Protein AF-A0AAW0LW78-F1 (afdb_monomer_lite)

Structure (mmCIF, N/CA/C/O backbone):
data_AF-A0AAW0LW78-F1
#
_entry.id   AF-A0AAW0LW78-F1
#
loop_
_atom_site.group_PDB
_atom_site.id
_atom_site.type_symbol
_atom_site.label_atom_id
_atom_site.label_alt_id
_atom_site.label_comp_id
_atom_site.label_asym_id
_atom_site.label_entity_id
_atom_site.label_seq_id
_atom_site.pdbx_PDB_ins_code
_atom_site.Cartn_x
_atom_site.Cartn_y
_atom_site.Cartn_z
_atom_site.occupancy
_atom_site.B_iso_or_equiv
_atom_site.auth_seq_id
_atom_site.auth_comp_id
_atom_site.auth_asym_id
_atom_site.auth_atom_id
_atom_site.pdbx_PDB_model_num
ATOM 1 N N . MET A 1 1 ? 43.508 46.576 6.651 1.00 41.12 1 MET A N 1
ATOM 2 C CA . MET A 1 1 ? 43.799 45.395 7.486 1.00 41.12 1 MET A CA 1
ATOM 3 C C . MET A 1 1 ? 43.518 44.187 6.614 1.00 41.12 1 MET A C 1
ATOM 5 O O . MET A 1 1 ? 42.360 43.852 6.419 1.00 41.12 1 MET A O 1
ATOM 9 N N . HIS A 1 2 ? 44.550 43.670 5.952 1.00 36.53 2 HIS A N 1
ATOM 10 C CA . HIS A 1 2 ? 44.458 42.513 5.065 1.00 36.53 2 HIS A CA 1
ATOM 11 C C . HIS A 1 2 ? 45.055 41.357 5.864 1.00 36.53 2 HIS A C 1
ATOM 13 O O . HIS A 1 2 ? 46.231 41.416 6.214 1.00 36.53 2 HIS A O 1
ATOM 19 N N . VAL A 1 3 ? 44.215 40.415 6.284 1.00 39.16 3 VAL A N 1
ATOM 20 C CA . VAL A 1 3 ? 44.645 39.214 7.002 1.00 39.16 3 VAL A CA 1
ATOM 21 C C . VAL A 1 3 ? 44.710 38.083 5.988 1.00 39.16 3 VAL A C 1
ATOM 23 O O . VAL A 1 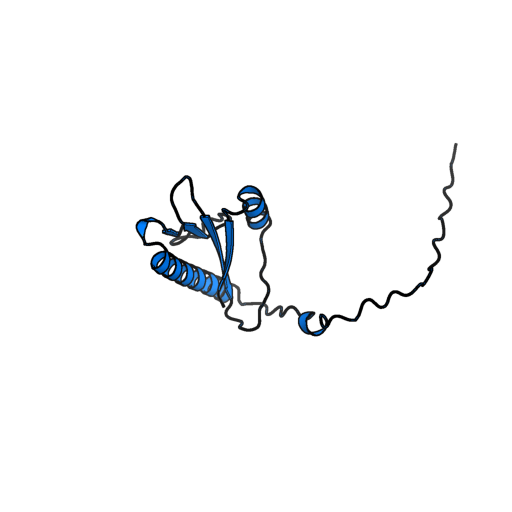3 ? 43.704 37.691 5.402 1.00 39.16 3 VAL A O 1
ATOM 26 N N . GLU A 1 4 ? 45.935 37.660 5.720 1.00 36.50 4 GLU A N 1
ATOM 27 C CA . GLU A 1 4 ? 46.295 36.505 4.912 1.00 36.50 4 GLU A CA 1
ATOM 28 C C . GLU A 1 4 ? 46.113 35.256 5.785 1.00 36.50 4 GLU A C 1
ATOM 30 O O . GLU A 1 4 ? 46.571 35.226 6.928 1.00 36.50 4 GLU A O 1
ATOM 35 N N . PHE A 1 5 ? 45.366 34.270 5.290 1.00 38.25 5 PHE A N 1
ATOM 36 C CA . PHE A 1 5 ? 45.164 32.993 5.970 1.00 38.25 5 PHE A CA 1
ATOM 37 C C . PHE A 1 5 ? 46.012 31.936 5.260 1.00 38.25 5 PHE A C 1
ATOM 39 O O . PHE A 1 5 ? 45.717 31.582 4.119 1.00 38.25 5 PHE A O 1
ATOM 46 N N . ASP A 1 6 ? 47.052 31.452 5.940 1.00 43.69 6 ASP A N 1
ATOM 47 C CA . ASP A 1 6 ? 47.841 30.291 5.517 1.00 43.69 6 ASP A CA 1
ATOM 48 C C . ASP A 1 6 ? 47.016 28.992 5.637 1.00 43.69 6 ASP A C 1
ATOM 50 O O . ASP A 1 6 ? 46.278 28.820 6.617 1.00 43.69 6 ASP A O 1
ATOM 54 N N . PRO A 1 7 ? 47.134 28.047 4.685 1.00 50.41 7 PRO A N 1
ATOM 55 C CA . PRO A 1 7 ? 46.499 26.740 4.787 1.00 50.41 7 PRO A CA 1
ATOM 56 C C . PRO A 1 7 ? 47.295 25.818 5.722 1.00 50.41 7 PRO A C 1
ATOM 58 O O . PRO A 1 7 ? 48.489 25.592 5.540 1.00 50.41 7 PRO A O 1
ATOM 61 N N . VAL A 1 8 ? 46.607 25.266 6.722 1.00 40.88 8 VAL A N 1
AT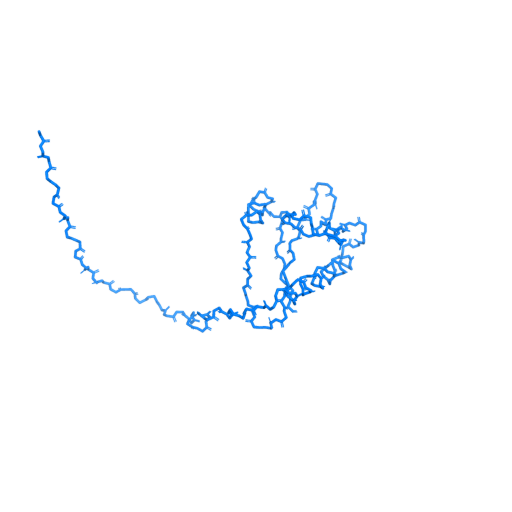OM 62 C CA . VAL A 1 8 ? 47.165 24.284 7.658 1.00 40.88 8 VAL A CA 1
ATOM 63 C C . VAL A 1 8 ? 47.197 22.917 6.975 1.00 40.88 8 VAL A C 1
ATOM 65 O O . VAL A 1 8 ? 46.150 22.361 6.642 1.00 40.88 8 VAL A O 1
ATOM 68 N N . ASP A 1 9 ? 48.404 22.409 6.756 1.00 41.59 9 ASP A N 1
ATOM 69 C CA . ASP A 1 9 ? 48.688 21.063 6.262 1.00 41.59 9 ASP A CA 1
ATOM 70 C C . ASP A 1 9 ? 48.319 20.043 7.354 1.00 41.59 9 ASP A C 1
ATOM 72 O O . ASP A 1 9 ? 48.832 20.112 8.475 1.00 41.59 9 ASP A O 1
ATOM 76 N N . LEU A 1 10 ? 47.380 19.137 7.070 1.00 40.34 10 LEU A N 1
ATOM 77 C CA . LEU A 1 10 ? 47.031 18.037 7.973 1.00 40.34 10 LEU A CA 1
ATOM 78 C C . LEU A 1 10 ? 47.511 16.731 7.357 1.00 40.34 10 LEU A C 1
ATOM 80 O O . LEU A 1 10 ? 46.787 16.039 6.638 1.00 40.34 10 LEU A O 1
ATOM 84 N N . ASP A 1 11 ? 48.768 16.449 7.682 1.00 34.09 11 ASP A N 1
ATOM 85 C CA . ASP A 1 11 ? 49.483 15.216 7.413 1.00 34.09 11 ASP A CA 1
ATOM 86 C C . ASP A 1 11 ? 48.717 13.976 7.895 1.00 34.09 11 ASP A C 1
ATOM 88 O O . ASP A 1 11 ? 48.178 13.896 9.004 1.00 34.09 11 ASP A O 1
ATOM 92 N N . LEU A 1 12 ? 48.738 12.978 7.018 1.00 46.31 12 LEU A N 1
ATOM 93 C CA . LEU A 1 12 ? 48.265 11.617 7.210 1.00 46.31 12 LEU A CA 1
ATOM 94 C C . LEU A 1 12 ? 49.035 10.933 8.347 1.00 46.31 12 LEU A C 1
ATOM 96 O O . LEU A 1 12 ? 50.193 10.554 8.177 1.00 46.31 12 LEU A O 1
ATOM 100 N N . VAL A 1 13 ? 48.365 10.665 9.468 1.00 35.38 13 VAL A N 1
ATOM 101 C CA . VAL A 1 13 ? 48.841 9.677 10.444 1.00 35.38 13 VAL A CA 1
ATOM 102 C C . VAL A 1 13 ? 48.021 8.404 10.286 1.00 35.38 13 VAL A C 1
ATOM 104 O O . VAL A 1 13 ? 46.867 8.302 10.694 1.00 35.38 13 VAL A O 1
ATOM 107 N N . SER A 1 14 ? 48.663 7.441 9.631 1.00 50.31 14 SER A N 1
ATOM 108 C CA . SER A 1 14 ? 48.315 6.028 9.627 1.00 50.31 14 SER A CA 1
ATOM 109 C C . SER A 1 14 ? 48.521 5.464 11.028 1.00 50.31 14 SER A C 1
ATOM 111 O O . SER A 1 14 ? 49.663 5.363 11.467 1.00 50.31 14 SER A O 1
ATOM 113 N N . ASP A 1 15 ? 47.453 5.019 11.684 1.00 36.41 15 ASP A N 1
ATOM 114 C CA . ASP A 1 15 ? 47.579 3.977 12.699 1.00 36.41 15 ASP A CA 1
ATOM 115 C C . ASP A 1 15 ? 46.407 3.000 12.592 1.00 36.41 15 ASP A C 1
ATOM 117 O O . ASP A 1 15 ? 45.239 3.383 12.497 1.00 36.41 15 ASP A O 1
ATOM 121 N N . GLY A 1 16 ? 46.757 1.723 12.471 1.00 45.28 16 GLY A N 1
ATOM 122 C CA . GLY A 1 16 ? 45.850 0.657 12.081 1.00 45.28 16 GLY A CA 1
ATOM 123 C C . GLY A 1 16 ? 44.832 0.316 13.161 1.00 45.28 16 GLY A C 1
ATOM 124 O O . GLY A 1 16 ? 45.162 0.174 14.336 1.00 45.28 16 GLY A O 1
ATOM 125 N N . LEU A 1 17 ? 43.597 0.066 12.731 1.00 35.47 17 LEU A N 1
ATOM 126 C CA . LEU A 1 17 ? 42.676 -0.769 13.483 1.00 35.47 17 LEU A CA 1
ATOM 127 C C . LEU A 1 17 ? 42.101 -1.806 12.523 1.00 35.47 17 LEU A C 1
ATOM 129 O O . LEU A 1 17 ? 41.308 -1.486 11.637 1.00 35.47 17 LEU A O 1
ATOM 133 N N . GLU A 1 18 ? 42.554 -3.051 12.683 1.00 51.16 18 GLU A N 1
ATOM 134 C CA . GLU A 1 18 ? 41.925 -4.229 12.095 1.00 51.16 18 GLU A CA 1
ATOM 135 C C . GLU A 1 18 ? 40.500 -4.357 12.648 1.00 51.16 18 GLU A C 1
ATOM 137 O O . GLU A 1 18 ? 40.232 -5.066 13.618 1.00 51.16 18 GLU A O 1
ATOM 142 N N . LEU A 1 19 ? 39.554 -3.654 12.033 1.00 44.50 19 LEU A N 1
ATOM 143 C CA . LEU A 1 19 ? 38.153 -4.026 12.121 1.00 44.50 19 LEU A CA 1
ATOM 144 C C . LEU A 1 19 ? 37.948 -5.112 11.084 1.00 44.50 19 LEU A C 1
ATOM 146 O O . LEU A 1 19 ? 37.913 -4.837 9.885 1.00 44.50 19 LEU A O 1
ATOM 150 N N . GLY A 1 20 ? 37.896 -6.351 11.582 1.00 40.44 20 GLY A N 1
ATOM 151 C CA . GLY A 1 20 ? 37.713 -7.561 10.798 1.00 40.44 20 GLY A CA 1
ATOM 152 C C . GLY A 1 20 ? 36.773 -7.307 9.632 1.00 40.44 20 GLY A C 1
ATOM 153 O O . GLY A 1 20 ? 35.652 -6.833 9.831 1.00 40.44 20 GLY A O 1
ATOM 154 N N . ALA A 1 21 ? 37.277 -7.580 8.428 1.00 47.97 21 ALA A N 1
ATOM 155 C CA . ALA A 1 21 ? 36.545 -7.478 7.182 1.00 47.97 21 ALA A CA 1
ATOM 156 C C . ALA A 1 21 ? 35.299 -8.364 7.279 1.00 47.97 21 ALA A C 1
ATOM 158 O O . ALA A 1 21 ? 35.305 -9.551 6.956 1.00 47.97 21 ALA A O 1
ATOM 159 N N . SER A 1 22 ? 34.226 -7.787 7.813 1.00 50.66 22 SER A N 1
ATOM 160 C CA . SER A 1 22 ? 32.908 -8.379 7.780 1.00 50.66 22 SER A CA 1
ATOM 161 C C . SER A 1 22 ? 32.559 -8.563 6.308 1.00 50.66 22 SER A C 1
ATOM 163 O O . SER A 1 22 ? 32.887 -7.719 5.474 1.00 50.66 22 SER A O 1
ATOM 165 N N . ASN A 1 23 ? 31.964 -9.708 5.986 1.00 46.75 23 ASN A N 1
ATOM 166 C CA . ASN A 1 23 ? 31.644 -10.176 4.637 1.00 46.75 23 ASN A CA 1
ATOM 167 C C . ASN A 1 23 ? 30.588 -9.301 3.919 1.00 46.75 23 ASN A C 1
ATOM 169 O O . ASN A 1 23 ? 29.589 -9.807 3.414 1.00 46.75 23 ASN A O 1
ATOM 173 N N . PHE A 1 24 ? 30.769 -7.982 3.889 1.00 48.66 24 PHE A N 1
ATOM 174 C CA . PHE A 1 24 ? 29.874 -7.021 3.257 1.00 48.66 24 PHE A CA 1
ATOM 175 C C . PHE A 1 24 ? 30.104 -6.932 1.741 1.00 48.66 24 PHE A C 1
ATOM 177 O O . PHE A 1 24 ? 29.184 -6.620 0.993 1.00 48.66 24 PHE A O 1
ATOM 184 N N . SER A 1 25 ? 31.286 -7.355 1.275 1.00 50.75 25 SER A N 1
ATOM 185 C CA . SER A 1 25 ? 31.707 -7.297 -0.133 1.00 50.75 25 SER A CA 1
ATOM 186 C C . SER A 1 25 ? 30.786 -8.048 -1.111 1.00 50.75 25 SER A C 1
ATOM 188 O O . SER A 1 25 ? 30.743 -7.721 -2.294 1.00 50.75 25 SER A O 1
ATOM 190 N N . SER A 1 26 ? 30.000 -9.032 -0.655 1.00 49.97 26 SER A N 1
ATOM 191 C CA . SER A 1 26 ? 29.065 -9.753 -1.539 1.00 49.97 26 SER A CA 1
ATOM 192 C C . SER A 1 26 ? 27.737 -9.020 -1.786 1.00 49.97 26 SER A C 1
ATOM 194 O O . SER A 1 26 ? 26.970 -9.447 -2.649 1.00 49.97 26 SER A O 1
ATOM 196 N N . ARG A 1 27 ? 27.446 -7.938 -1.046 1.00 51.19 27 ARG A N 1
ATOM 197 C CA . ARG A 1 27 ? 26.211 -7.139 -1.169 1.00 51.19 27 ARG A CA 1
ATOM 198 C C . ARG A 1 27 ? 26.378 -5.837 -1.955 1.00 51.19 27 ARG A C 1
ATOM 200 O O . ARG A 1 27 ? 25.376 -5.210 -2.284 1.00 51.19 27 ARG A O 1
ATOM 207 N N . ASP A 1 28 ? 27.601 -5.466 -2.327 1.00 50.28 28 ASP A N 1
ATOM 208 C CA . ASP A 1 28 ? 27.905 -4.143 -2.898 1.00 50.28 28 ASP A CA 1
ATOM 209 C C . ASP A 1 28 ? 27.403 -3.915 -4.334 1.00 50.28 28 ASP A C 1
ATOM 211 O O . ASP A 1 28 ? 27.539 -2.825 -4.886 1.00 50.28 28 ASP A O 1
ATOM 215 N N . HIS A 1 29 ? 26.756 -4.904 -4.951 1.00 56.16 29 HIS A N 1
ATOM 216 C CA . HIS A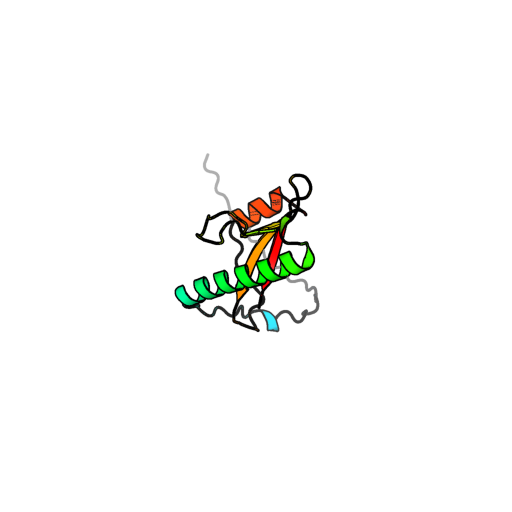 1 29 ? 26.108 -4.730 -6.247 1.00 56.16 29 HIS A CA 1
ATOM 217 C C . HIS A 1 29 ? 24.593 -4.717 -6.072 1.00 56.16 29 HIS A C 1
ATOM 219 O O . HIS A 1 29 ? 23.912 -5.697 -6.395 1.00 56.16 29 HIS A O 1
ATOM 225 N N . LEU A 1 30 ? 24.058 -3.583 -5.599 1.00 60.19 30 LEU A N 1
ATOM 226 C CA . LEU A 1 30 ? 22.635 -3.274 -5.739 1.00 60.19 30 LEU A CA 1
ATOM 227 C C . LEU A 1 30 ? 22.252 -3.544 -7.196 1.00 60.19 30 LEU A C 1
ATOM 229 O O . LEU A 1 30 ? 22.738 -2.898 -8.126 1.00 60.19 30 LEU A O 1
ATOM 233 N N . ARG A 1 31 ? 21.428 -4.571 -7.421 1.00 62.56 31 ARG A N 1
ATOM 234 C CA . ARG A 1 31 ? 21.031 -4.954 -8.778 1.00 62.56 31 ARG A CA 1
ATOM 235 C C . ARG A 1 31 ? 20.030 -3.937 -9.306 1.00 62.56 31 ARG A C 1
ATOM 237 O O . ARG A 1 31 ? 18.817 -4.107 -9.173 1.00 62.56 31 ARG A O 1
ATOM 244 N N . PHE A 1 32 ? 20.553 -2.875 -9.906 1.00 57.44 32 PHE A N 1
ATOM 245 C CA . PHE A 1 32 ? 19.795 -1.895 -10.668 1.00 57.44 32 PHE A CA 1
ATOM 246 C C . PHE A 1 32 ? 19.413 -2.502 -12.023 1.00 57.44 32 PHE A C 1
ATOM 248 O O . PHE A 1 32 ? 20.002 -2.203 -13.054 1.00 57.44 32 PHE A O 1
ATOM 255 N N . GLY A 1 33 ? 18.430 -3.402 -12.038 1.00 59.00 33 GLY A N 1
ATOM 256 C CA . GLY A 1 33 ? 17.684 -3.628 -13.273 1.00 59.00 33 GLY A CA 1
ATOM 257 C C . GLY A 1 33 ? 16.818 -2.397 -13.508 1.00 59.00 33 GLY A C 1
ATOM 258 O O . GLY A 1 33 ? 16.089 -2.026 -12.592 1.00 59.00 33 GLY A O 1
ATOM 259 N N . THR A 1 34 ? 16.897 -1.755 -14.673 1.00 57.66 34 THR A N 1
ATOM 260 C CA . THR A 1 34 ? 15.939 -0.721 -15.088 1.00 57.66 34 THR A CA 1
ATOM 261 C C . THR A 1 34 ? 14.629 -1.416 -15.446 1.00 57.66 34 THR A C 1
ATOM 263 O O . THR A 1 34 ? 14.521 -2.019 -16.516 1.00 57.66 34 THR A O 1
ATOM 266 N N . PRO A 1 35 ? 13.622 -1.421 -14.557 1.00 65.31 35 PRO A N 1
ATOM 267 C CA . PRO A 1 35 ? 12.378 -2.096 -14.859 1.00 65.31 35 PRO A CA 1
ATOM 268 C C . PRO A 1 35 ? 11.644 -1.243 -15.892 1.00 65.31 35 PRO A C 1
ATOM 270 O O . PRO A 1 35 ? 11.609 -0.017 -15.779 1.00 65.31 35 PRO A O 1
ATOM 273 N N . ASN A 1 36 ? 11.029 -1.875 -16.889 1.00 83.19 36 ASN A N 1
ATOM 274 C CA . ASN A 1 36 ? 10.061 -1.181 -17.728 1.00 83.19 36 ASN A CA 1
ATOM 275 C C . ASN A 1 36 ? 8.999 -0.544 -16.811 1.00 83.19 36 ASN A C 1
ATOM 277 O O . ASN A 1 36 ? 8.391 -1.251 -16.005 1.00 83.19 36 ASN A O 1
ATOM 281 N N . ALA A 1 37 ? 8.781 0.769 -16.927 1.00 83.94 37 ALA A N 1
ATOM 282 C CA . ALA A 1 37 ? 7.877 1.516 -16.054 1.00 83.94 37 ALA A CA 1
ATOM 283 C C . ALA A 1 37 ? 6.467 0.901 -16.009 1.00 83.94 37 ALA A C 1
ATOM 285 O O . ALA A 1 37 ? 5.904 0.738 -14.930 1.00 83.94 37 ALA A O 1
ATOM 286 N N . ALA A 1 38 ? 5.943 0.446 -17.153 1.00 88.44 38 ALA A N 1
ATOM 287 C CA . ALA A 1 38 ? 4.639 -0.215 -17.215 1.00 88.44 38 ALA A CA 1
ATOM 288 C C . ALA A 1 38 ? 4.616 -1.533 -16.419 1.00 88.44 38 ALA A C 1
ATOM 290 O O . ALA A 1 38 ? 3.651 -1.830 -15.716 1.00 88.44 38 ALA A O 1
ATOM 291 N N . GLN A 1 39 ? 5.702 -2.311 -16.475 1.00 88.75 39 GLN A N 1
ATOM 292 C CA . GLN A 1 39 ? 5.826 -3.547 -15.699 1.00 88.75 39 GLN A CA 1
ATOM 293 C C . GLN A 1 39 ? 5.995 -3.269 -14.205 1.00 88.75 39 GLN A C 1
ATOM 295 O O . GLN A 1 39 ? 5.454 -4.018 -13.393 1.00 88.75 39 GLN A O 1
ATOM 300 N N . ALA A 1 40 ? 6.729 -2.216 -13.835 1.00 86.94 40 ALA A N 1
ATOM 301 C CA . ALA A 1 40 ? 6.882 -1.800 -12.443 1.00 86.94 40 ALA A CA 1
ATOM 302 C C . ALA A 1 40 ? 5.532 -1.398 -11.843 1.00 86.94 40 ALA A C 1
ATOM 304 O O . ALA A 1 40 ? 5.171 -1.909 -10.788 1.00 86.94 40 ALA A O 1
ATOM 305 N N . MET A 1 41 ? 4.756 -0.575 -12.557 1.00 89.75 41 MET A N 1
ATOM 306 C CA . MET A 1 41 ? 3.406 -0.182 -12.141 1.00 89.75 41 MET A CA 1
ATOM 307 C C . MET A 1 41 ? 2.485 -1.394 -11.987 1.00 89.75 41 MET A C 1
ATOM 309 O O . MET A 1 41 ? 1.832 -1.550 -10.960 1.00 89.75 41 MET A O 1
ATOM 313 N N . GLN A 1 42 ? 2.472 -2.295 -12.975 1.00 92.19 42 GLN A N 1
ATOM 314 C CA . GLN A 1 42 ? 1.659 -3.508 -12.900 1.00 92.19 42 GLN A CA 1
ATOM 315 C C . GLN A 1 42 ? 2.083 -4.414 -11.733 1.00 92.19 42 GLN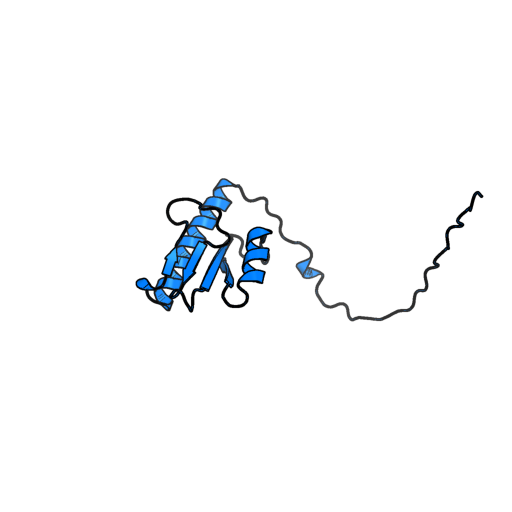 A C 1
ATOM 317 O O . GLN A 1 42 ? 1.236 -5.012 -11.077 1.00 92.19 42 GLN A O 1
ATOM 322 N N . THR A 1 43 ? 3.387 -4.504 -11.457 1.00 92.75 43 THR A N 1
ATOM 323 C CA . THR A 1 43 ? 3.921 -5.266 -10.319 1.00 92.75 43 THR A CA 1
ATOM 324 C C . THR A 1 43 ? 3.485 -4.653 -8.991 1.00 92.75 43 THR A C 1
ATOM 326 O O . THR A 1 43 ? 3.038 -5.398 -8.126 1.00 92.75 43 THR A O 1
ATOM 329 N N . GLY A 1 44 ? 3.566 -3.323 -8.852 1.00 92.25 44 GLY A N 1
ATOM 330 C CA . GLY A 1 44 ? 3.088 -2.589 -7.675 1.00 92.25 44 GLY A CA 1
ATOM 331 C C . GLY A 1 44 ? 1.625 -2.903 -7.378 1.00 92.25 44 GLY A C 1
ATOM 332 O O . GLY A 1 44 ? 1.322 -3.469 -6.333 1.00 92.25 44 GLY A O 1
ATOM 333 N N . ARG A 1 45 ? 0.750 -2.721 -8.376 1.00 94.31 45 ARG A N 1
ATOM 334 C CA . ARG A 1 45 ? -0.693 -2.977 -8.243 1.00 94.31 45 ARG A CA 1
ATOM 335 C C . ARG A 1 45 ? -1.050 -4.418 -7.894 1.00 94.31 45 ARG A C 1
ATOM 337 O O . ARG A 1 45 ? -1.952 -4.662 -7.094 1.00 94.31 45 ARG A O 1
ATOM 344 N N . ILE A 1 46 ? -0.352 -5.393 -8.477 1.00 94.50 46 ILE A N 1
ATOM 345 C CA . ILE A 1 46 ? -0.540 -6.801 -8.099 1.00 94.50 46 ILE A CA 1
ATOM 346 C C . ILE A 1 46 ? -0.093 -7.024 -6.650 1.00 94.50 46 ILE A C 1
ATOM 348 O O . ILE A 1 46 ? -0.787 -7.711 -5.903 1.00 94.50 46 ILE A O 1
ATOM 352 N N . GLY A 1 47 ? 1.039 -6.441 -6.251 1.00 94.50 47 GLY A N 1
ATOM 353 C CA . GLY A 1 47 ? 1.558 -6.525 -4.890 1.00 94.50 47 GLY A CA 1
ATOM 354 C C . GLY A 1 47 ? 0.604 -5.943 -3.852 1.00 94.50 47 GLY A C 1
ATOM 355 O O . GLY A 1 47 ? 0.304 -6.623 -2.875 1.00 94.50 47 GLY A O 1
ATOM 356 N N . GLU A 1 48 ? 0.062 -4.751 -4.099 1.00 95.25 48 GLU A N 1
ATOM 357 C CA . GLU A 1 48 ? -0.963 -4.116 -3.258 1.00 95.25 48 GLU A CA 1
ATOM 358 C C . GLU A 1 48 ? -2.203 -5.013 -3.115 1.00 95.25 48 GLU A C 1
ATOM 360 O O . GLU A 1 48 ? -2.650 -5.282 -2.000 1.00 95.25 48 GLU A O 1
ATOM 365 N N . SER A 1 49 ? -2.701 -5.585 -4.220 1.00 95.31 49 SER A N 1
ATOM 366 C CA . SER A 1 49 ? -3.850 -6.503 -4.190 1.00 95.31 49 SER A CA 1
ATOM 367 C C . SER A 1 49 ? -3.583 -7.762 -3.359 1.00 95.31 49 SER A C 1
ATOM 369 O O . SER A 1 49 ? -4.451 -8.224 -2.611 1.00 95.31 49 SER A O 1
ATOM 371 N N . VAL A 1 50 ? -2.387 -8.341 -3.487 1.00 95.06 50 VAL A N 1
ATOM 372 C CA . VAL A 1 50 ? -1.974 -9.523 -2.716 1.00 95.06 50 VAL A CA 1
ATOM 373 C C . VAL A 1 50 ? -1.831 -9.176 -1.235 1.00 95.06 50 VAL A C 1
ATOM 375 O O . VAL A 1 50 ? -2.347 -9.914 -0.393 1.00 95.06 50 VAL A O 1
ATOM 378 N N . ALA A 1 51 ? -1.193 -8.048 -0.919 1.00 94.62 51 ALA A N 1
ATOM 379 C CA . ALA A 1 51 ? -1.035 -7.554 0.442 1.00 94.62 51 ALA A CA 1
ATOM 380 C C . ALA A 1 51 ? -2.398 -7.338 1.107 1.00 94.62 51 ALA A C 1
ATOM 382 O O . ALA A 1 51 ? -2.650 -7.878 2.182 1.00 94.62 51 ALA A O 1
ATOM 383 N N . PHE A 1 52 ? -3.315 -6.644 0.432 1.00 94.62 52 PHE A N 1
ATOM 384 C CA . PHE A 1 52 ? -4.663 -6.389 0.930 1.00 94.62 52 PHE A CA 1
ATOM 385 C C . PHE A 1 52 ? -5.420 -7.682 1.246 1.00 94.62 52 PHE A C 1
ATOM 387 O O . PHE A 1 52 ? -5.933 -7.845 2.353 1.00 94.62 52 PHE A O 1
ATOM 394 N N . LYS A 1 53 ? -5.425 -8.653 0.322 1.00 94.50 53 LYS A N 1
ATOM 395 C CA . LYS A 1 53 ? -6.067 -9.961 0.545 1.00 94.50 53 LYS A CA 1
ATOM 396 C C . LYS A 1 53 ? -5.453 -10.717 1.722 1.00 94.50 53 LYS A C 1
ATOM 398 O O . LYS A 1 53 ? -6.185 -11.312 2.511 1.00 94.50 53 LYS A O 1
ATOM 403 N N . TYR A 1 54 ? -4.128 -10.688 1.850 1.00 93.81 54 TYR A N 1
ATOM 404 C CA . TYR A 1 54 ? -3.425 -11.317 2.965 1.00 93.81 54 TYR A CA 1
ATOM 405 C C . TYR A 1 54 ? -3.800 -10.674 4.308 1.00 93.81 54 TYR A C 1
ATOM 407 O O . TYR A 1 54 ? -4.122 -11.375 5.267 1.00 93.81 54 TYR A O 1
ATOM 415 N N . ILE A 1 55 ? -3.817 -9.342 4.364 1.00 92.00 55 ILE A N 1
ATOM 416 C CA . ILE A 1 55 ? -4.127 -8.575 5.573 1.00 92.00 55 ILE A CA 1
ATOM 417 C C . ILE A 1 55 ? -5.595 -8.778 5.976 1.00 92.00 55 ILE A C 1
ATOM 419 O O . ILE A 1 55 ? -5.861 -9.056 7.144 1.00 92.00 55 ILE A O 1
ATOM 423 N N . ILE A 1 56 ? -6.539 -8.755 5.028 1.00 94.00 56 ILE A N 1
ATOM 424 C CA . ILE A 1 56 ? -7.947 -9.105 5.291 1.00 94.00 56 ILE A CA 1
ATOM 425 C C . ILE A 1 56 ? -8.063 -10.508 5.886 1.00 94.00 56 ILE A C 1
ATOM 427 O O . ILE A 1 56 ? -8.797 -10.702 6.854 1.00 94.00 56 ILE A O 1
ATOM 431 N N . GLY A 1 57 ? -7.341 -11.485 5.333 1.00 91.19 57 GLY A N 1
ATOM 432 C CA . GLY A 1 57 ? -7.350 -12.854 5.848 1.00 91.19 57 GLY A CA 1
ATOM 433 C C . GLY A 1 57 ? -6.854 -12.962 7.293 1.00 91.19 57 GLY A C 1
ATOM 434 O O . GLY A 1 57 ? -7.290 -13.852 8.019 1.00 91.19 57 GLY A O 1
ATOM 435 N N . LYS A 1 58 ? -5.973 -12.049 7.723 1.00 87.88 58 LYS A N 1
ATOM 436 C CA . LYS A 1 58 ? -5.391 -12.029 9.071 1.00 87.88 58 LYS A CA 1
ATOM 437 C C . LYS A 1 58 ? -6.223 -11.239 10.087 1.00 87.88 58 LYS A C 1
ATOM 439 O O . LYS A 1 58 ? -6.337 -11.679 11.227 1.00 87.88 58 LYS A O 1
ATOM 444 N N . PHE A 1 59 ? -6.777 -10.091 9.695 1.00 83.62 59 PHE A N 1
ATOM 445 C CA . PHE A 1 59 ? -7.416 -9.132 10.611 1.00 83.62 59 PHE A CA 1
ATOM 446 C C . PHE A 1 59 ? -8.939 -9.002 10.436 1.00 83.62 59 PHE A C 1
ATOM 448 O O . PHE A 1 59 ? -9.599 -8.388 11.270 1.00 83.62 59 PHE A O 1
ATOM 455 N N . GLY A 1 60 ? -9.513 -9.601 9.390 1.00 82.50 60 GLY A N 1
ATOM 456 C CA . GLY A 1 60 ? -10.928 -9.468 9.042 1.00 82.50 60 GLY A CA 1
ATOM 457 C C . GLY A 1 60 ? -11.209 -8.259 8.142 1.00 82.50 60 GLY A C 1
ATOM 458 O O . GLY A 1 60 ? -10.590 -7.205 8.260 1.00 82.50 60 GLY A O 1
ATOM 459 N N . GLY A 1 61 ? -1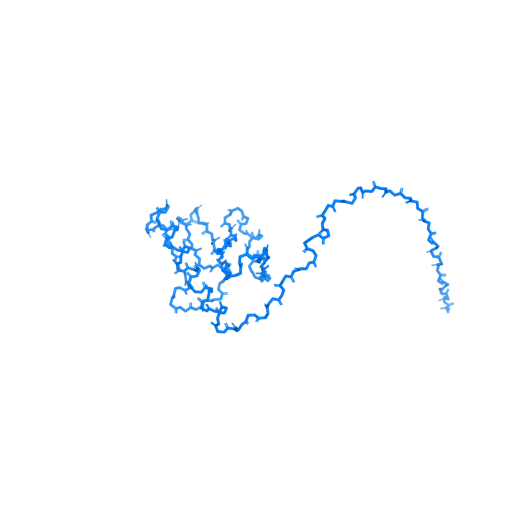2.162 -8.407 7.216 1.00 77.88 61 GLY A N 1
ATOM 460 C CA . GLY A 1 61 ? -12.383 -7.440 6.130 1.00 77.88 61 GLY A CA 1
ATOM 461 C C . GLY A 1 61 ? -12.888 -6.060 6.553 1.00 77.88 61 GLY A C 1
ATOM 462 O O . GLY A 1 61 ? -12.621 -5.086 5.863 1.00 77.88 61 GLY A O 1
ATOM 463 N N . THR A 1 62 ? -13.586 -5.943 7.685 1.00 80.25 62 THR A N 1
ATOM 464 C CA . THR A 1 62 ? -14.131 -4.654 8.155 1.00 80.25 62 THR A CA 1
ATOM 465 C C . THR A 1 62 ? -13.066 -3.720 8.717 1.00 80.25 62 THR A C 1
ATOM 467 O O . THR A 1 62 ? -13.297 -2.519 8.792 1.00 80.25 62 THR A O 1
ATOM 470 N N . ALA A 1 63 ? -11.908 -4.260 9.100 1.00 87.19 63 ALA A N 1
ATOM 471 C CA . ALA A 1 63 ? -10.823 -3.504 9.708 1.00 87.19 63 ALA A CA 1
ATOM 472 C C . ALA A 1 63 ? -9.759 -3.058 8.694 1.00 87.19 63 ALA A C 1
ATOM 474 O O . ALA A 1 63 ? -8.789 -2.430 9.096 1.00 87.19 63 ALA A O 1
ATOM 475 N N . VAL A 1 64 ? -9.883 -3.398 7.405 1.00 93.38 64 VAL A N 1
ATOM 476 C CA . VAL A 1 64 ? -8.825 -3.174 6.409 1.00 93.38 64 VAL A CA 1
ATOM 477 C C . VAL A 1 64 ? -9.371 -2.365 5.241 1.00 93.38 64 VAL A C 1
ATOM 479 O O . VAL A 1 64 ? -10.372 -2.737 4.633 1.00 93.38 64 VAL A O 1
ATOM 482 N N . LYS A 1 65 ? -8.687 -1.277 4.887 1.00 94.62 65 LYS A N 1
ATOM 483 C CA . LYS A 1 65 ? -9.053 -0.411 3.764 1.00 94.62 65 LYS A CA 1
ATOM 484 C C . LYS A 1 65 ? -7.871 -0.225 2.821 1.00 94.62 65 LYS A C 1
ATOM 486 O O . LYS A 1 65 ? -6.845 0.303 3.237 1.00 94.62 65 LYS A O 1
ATOM 491 N N . TRP A 1 66 ? -8.045 -0.586 1.553 1.00 95.25 66 TRP A N 1
ATOM 492 C CA . TRP A 1 66 ? -7.131 -0.216 0.472 1.00 95.25 66 TRP A CA 1
ATOM 493 C C . TRP A 1 66 ? -7.507 1.184 -0.024 1.00 95.25 66 TRP A C 1
ATOM 495 O O . TRP A 1 66 ? -8.603 1.394 -0.539 1.00 95.25 66 TRP A O 1
ATOM 505 N N . VAL A 1 67 ? -6.657 2.184 0.220 1.00 94.44 67 VAL A N 1
ATOM 506 C CA . VAL A 1 67 ? -7.021 3.593 -0.011 1.00 94.44 67 VAL A CA 1
ATOM 507 C C . VAL A 1 67 ? -6.816 4.051 -1.451 1.00 94.44 67 VAL A C 1
ATOM 509 O O . VAL A 1 67 ? -7.467 5.006 -1.864 1.00 94.44 67 VAL A O 1
ATOM 512 N N . ASN A 1 68 ? -5.956 3.372 -2.209 1.00 93.69 68 ASN A N 1
ATOM 513 C CA . ASN A 1 68 ? -5.651 3.655 -3.612 1.00 93.69 68 ASN A CA 1
ATOM 514 C C . ASN A 1 68 ? -6.071 2.526 -4.572 1.00 93.69 68 ASN A C 1
ATOM 516 O O . ASN A 1 68 ? -5.513 2.433 -5.665 1.00 93.69 68 ASN A O 1
ATOM 520 N N . GLU A 1 69 ? -7.062 1.702 -4.201 1.00 92.94 69 GLU A N 1
ATOM 521 C CA . GLU A 1 69 ? -7.540 0.549 -4.990 1.00 92.94 69 GLU A CA 1
ATOM 522 C C . GLU A 1 69 ? -7.860 0.917 -6.447 1.00 92.94 69 GLU A C 1
ATOM 524 O O . GLU A 1 69 ? -7.282 0.344 -7.374 1.00 92.94 69 GLU A O 1
ATOM 529 N N . ASP A 1 70 ? -8.721 1.916 -6.649 1.00 88.62 70 ASP A N 1
ATOM 530 C CA . ASP A 1 70 ? -9.166 2.324 -7.984 1.00 88.62 70 ASP A CA 1
ATOM 531 C C . ASP A 1 70 ? -8.124 3.184 -8.714 1.00 88.62 70 ASP A C 1
ATOM 533 O O . ASP A 1 70 ? -7.907 3.042 -9.919 1.00 88.62 70 ASP A O 1
ATOM 537 N N . ILE A 1 71 ? -7.510 4.131 -7.996 1.00 87.56 71 ILE A N 1
ATOM 538 C CA . ILE A 1 71 ? -6.634 5.167 -8.556 1.00 87.56 71 ILE A CA 1
ATOM 539 C C . ILE A 1 71 ? -5.541 5.507 -7.546 1.00 87.56 71 ILE A C 1
ATOM 541 O O . ILE A 1 71 ? -5.775 5.533 -6.340 1.00 87.56 71 ILE A O 1
ATOM 545 N N . GLU A 1 72 ? -4.342 5.801 -8.049 1.00 88.00 72 GLU A N 1
ATOM 546 C CA . GLU A 1 72 ? -3.231 6.266 -7.225 1.00 88.00 72 GLU A CA 1
ATOM 547 C C . GLU A 1 72 ? -3.582 7.572 -6.507 1.00 88.00 72 GLU A C 1
ATOM 549 O O . GLU A 1 72 ? -3.891 8.577 -7.149 1.00 88.00 72 GLU A O 1
ATOM 554 N N . THR A 1 73 ? -3.537 7.561 -5.174 1.00 87.88 73 THR A N 1
ATOM 555 C CA . THR A 1 73 ? -3.927 8.727 -4.362 1.00 87.88 73 THR A CA 1
ATOM 556 C C . THR A 1 73 ? -2.744 9.633 -4.049 1.00 87.88 73 THR A C 1
ATOM 558 O O . THR A 1 73 ? -2.932 10.804 -3.716 1.00 87.88 73 THR A O 1
ATOM 561 N N . GLY A 1 74 ? -1.517 9.109 -4.146 1.00 86.31 74 GLY A N 1
ATOM 562 C CA . GLY A 1 74 ? -0.305 9.831 -3.769 1.00 86.31 74 GLY A CA 1
ATOM 563 C C . GLY A 1 74 ? -0.157 10.054 -2.261 1.00 86.31 74 GLY A C 1
ATOM 564 O O . GLY A 1 74 ? 0.659 10.898 -1.865 1.00 86.31 74 GLY A O 1
ATOM 565 N N . LEU A 1 75 ? -0.943 9.335 -1.449 1.00 92.38 75 LEU A N 1
ATOM 566 C CA . LEU A 1 75 ? -0.731 9.178 -0.012 1.00 92.38 75 LEU A CA 1
ATOM 567 C C . LEU A 1 75 ? 0.576 8.404 0.248 1.00 92.38 75 LEU A C 1
ATOM 569 O O . LEU A 1 75 ? 1.031 7.672 -0.623 1.00 92.38 75 LEU A O 1
ATOM 573 N N . PRO A 1 76 ? 1.204 8.565 1.426 1.00 94.12 76 PRO A N 1
ATOM 574 C CA . PRO A 1 76 ? 2.437 7.855 1.784 1.00 94.12 76 PRO A CA 1
ATOM 575 C C . PRO A 1 76 ? 2.188 6.422 2.309 1.00 94.12 76 PRO A C 1
ATOM 577 O O . PRO A 1 76 ? 2.970 5.930 3.121 1.00 94.12 76 PRO A O 1
ATOM 580 N N . TYR A 1 77 ? 1.047 5.827 1.952 1.00 94.81 77 TYR A N 1
ATOM 581 C CA . TYR A 1 77 ? 0.608 4.481 2.323 1.00 94.81 77 TYR A CA 1
ATOM 582 C C . TYR A 1 77 ? -0.498 4.012 1.366 1.00 94.81 77 TYR A C 1
ATOM 584 O O . TYR A 1 77 ? -1.288 4.824 0.874 1.00 94.81 77 TYR A O 1
ATOM 592 N N . ASP A 1 78 ? -0.627 2.697 1.203 1.00 95.12 78 ASP A N 1
ATOM 593 C CA . ASP A 1 78 ? -1.627 2.057 0.339 1.00 95.12 78 ASP A CA 1
ATOM 594 C C . ASP A 1 78 ? -2.799 1.474 1.139 1.00 95.12 78 ASP A C 1
ATOM 596 O O . ASP A 1 78 ? -3.942 1.445 0.676 1.00 95.12 78 ASP A O 1
ATOM 600 N N . ILE A 1 79 ? -2.538 0.992 2.359 1.00 95.12 79 ILE A N 1
ATOM 601 C CA . ILE A 1 79 ? -3.509 0.245 3.169 1.00 95.12 79 ILE A CA 1
ATOM 602 C C . ILE A 1 79 ? -3.577 0.815 4.588 1.00 95.12 79 ILE A C 1
ATOM 604 O O . ILE A 1 79 ? -2.564 1.175 5.185 1.00 95.12 79 ILE A O 1
ATOM 608 N N . ILE A 1 80 ? -4.787 0.861 5.143 1.00 94.56 80 ILE A N 1
ATOM 609 C CA . ILE A 1 80 ? -5.055 1.172 6.550 1.00 94.56 80 ILE A CA 1
ATOM 610 C C . ILE A 1 80 ? -5.633 -0.072 7.221 1.00 94.56 80 ILE A C 1
ATOM 612 O O . ILE A 1 80 ? -6.536 -0.703 6.667 1.00 94.56 80 ILE A O 1
ATOM 616 N N . VAL A 1 81 ? -5.148 -0.396 8.418 1.00 93.50 81 VAL A N 1
ATOM 617 C CA . VAL A 1 81 ? -5.658 -1.487 9.259 1.00 93.50 81 VAL A CA 1
ATOM 618 C C . VAL A 1 81 ? -6.085 -0.938 10.617 1.00 93.50 81 VAL A C 1
ATOM 620 O O . VAL A 1 81 ? -5.360 -0.148 11.206 1.00 93.50 81 VAL A O 1
ATOM 623 N N . GLY A 1 82 ? -7.231 -1.370 11.137 1.00 89.19 82 GLY A N 1
ATOM 624 C CA . GLY A 1 82 ? -7.707 -1.037 12.479 1.00 89.19 82 GLY A CA 1
ATOM 625 C C . GLY A 1 82 ? -8.642 0.175 12.560 1.00 89.19 82 GLY A C 1
ATOM 626 O O . GLY A 1 82 ? -9.001 0.811 11.568 1.00 89.19 82 GLY A O 1
ATOM 627 N N . GLU A 1 83 ? -9.052 0.474 13.791 1.00 85.00 83 GLU A N 1
ATOM 628 C CA . GLU A 1 83 ? -9.966 1.567 14.143 1.00 85.00 83 GLU A CA 1
ATOM 629 C C . GLU A 1 83 ? -9.203 2.863 14.435 1.00 85.00 83 GLU A C 1
ATOM 631 O O . GLU A 1 83 ? -7.991 2.838 14.608 1.00 85.00 83 GLU A O 1
ATOM 636 N N . GLU A 1 84 ? -9.892 4.005 14.530 1.00 80.31 84 GLU A N 1
ATOM 637 C CA . GLU A 1 84 ? -9.285 5.349 14.646 1.00 80.31 84 GLU A CA 1
ATOM 638 C C . GLU A 1 84 ? -8.142 5.471 15.676 1.00 80.31 84 GLU A C 1
ATOM 640 O O . GLU A 1 84 ? -7.124 6.094 15.380 1.00 80.31 84 GLU A O 1
ATOM 645 N N . ASN A 1 85 ? -8.265 4.811 16.832 1.00 81.00 85 ASN A N 1
ATOM 646 C CA . ASN A 1 85 ? -7.269 4.850 17.912 1.00 81.00 85 ASN A CA 1
ATOM 647 C C . ASN A 1 85 ? -6.144 3.807 17.790 1.00 81.00 85 ASN A C 1
ATOM 649 O O . ASN A 1 85 ? -5.195 3.847 18.568 1.00 81.00 85 ASN A O 1
ATOM 653 N N . SER A 1 86 ? -6.245 2.866 16.853 1.00 84.44 86 SER A N 1
ATOM 654 C CA . SER A 1 86 ? -5.266 1.796 16.625 1.00 84.44 86 SER A CA 1
ATOM 655 C C . SER A 1 86 ? -5.028 1.582 15.127 1.00 84.44 86 SER A C 1
ATOM 657 O O . SER A 1 86 ? -4.925 0.442 14.672 1.00 84.44 86 SER A O 1
ATOM 659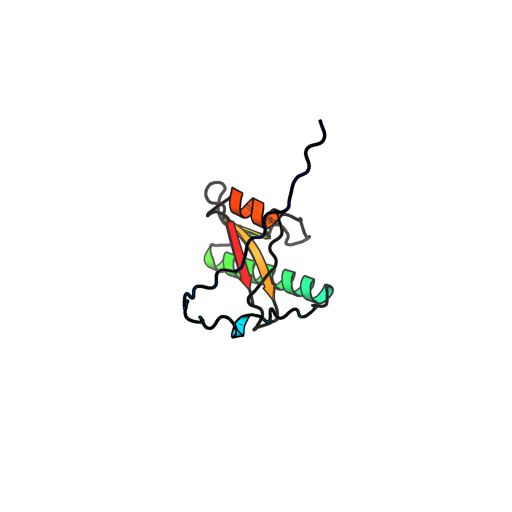 N N . ARG A 1 87 ? -5.024 2.676 14.349 1.00 90.31 87 ARG A N 1
ATOM 660 C CA . ARG A 1 87 ? -4.772 2.615 12.908 1.00 90.31 87 ARG A CA 1
ATOM 661 C C . ARG A 1 87 ? -3.306 2.352 12.638 1.00 90.31 87 ARG A C 1
ATOM 663 O O . ARG A 1 87 ? -2.458 3.157 13.012 1.00 90.31 87 ARG A O 1
ATOM 670 N N . GLU A 1 88 ? -3.054 1.302 11.883 1.00 92.75 88 GLU A N 1
ATOM 671 C CA . GLU A 1 88 ? -1.775 1.036 11.253 1.00 92.75 88 GLU A CA 1
ATOM 672 C C . GLU A 1 88 ? -1.831 1.425 9.776 1.00 92.75 88 GLU A C 1
ATOM 674 O O . GLU A 1 88 ? -2.814 1.160 9.078 1.00 92.75 88 GLU A O 1
ATOM 679 N N . TYR A 1 89 ? -0.765 2.060 9.301 1.00 93.94 89 TYR A N 1
ATOM 680 C CA . TYR A 1 89 ? -0.608 2.486 7.915 1.00 93.94 89 TYR A CA 1
ATOM 681 C C . TYR A 1 89 ? 0.453 1.629 7.242 1.00 93.94 89 TYR A C 1
ATOM 683 O O . TYR A 1 89 ? 1.572 1.503 7.744 1.00 93.94 89 TYR A O 1
ATOM 691 N N . ILE A 1 90 ? 0.103 1.051 6.101 1.00 93.88 90 ILE A N 1
ATOM 692 C CA . ILE A 1 90 ? 0.949 0.110 5.383 1.00 93.88 90 ILE A CA 1
ATOM 693 C C . ILE A 1 90 ? 1.232 0.659 3.992 1.00 93.88 90 ILE A C 1
ATOM 695 O O . ILE A 1 90 ? 0.322 0.847 3.187 1.00 93.88 90 ILE A O 1
ATOM 699 N N . GLU A 1 91 ? 2.511 0.865 3.720 1.00 95.50 91 GLU A N 1
ATOM 700 C CA . GLU A 1 91 ? 3.048 1.125 2.387 1.00 95.50 91 GLU A CA 1
ATOM 701 C C . GLU A 1 91 ? 3.576 -0.197 1.808 1.00 95.50 91 GLU A C 1
ATOM 703 O O . GLU A 1 91 ? 4.371 -0.902 2.446 1.00 95.50 91 GLU A O 1
ATOM 708 N N . VAL A 1 92 ? 3.120 -0.551 0.608 1.00 94.38 92 VAL A N 1
ATOM 709 C CA . VAL A 1 92 ? 3.387 -1.822 -0.062 1.00 94.38 92 VAL A CA 1
ATOM 710 C C . VAL A 1 92 ? 4.450 -1.623 -1.139 1.00 94.38 92 VAL A C 1
ATOM 712 O O . VAL A 1 92 ? 4.292 -0.874 -2.097 1.00 94.38 92 VAL A O 1
ATOM 715 N N . LYS A 1 93 ? 5.553 -2.365 -1.039 1.00 92.88 93 LYS A N 1
ATOM 716 C CA . LYS A 1 93 ? 6.589 -2.412 -2.079 1.00 92.88 93 LYS A CA 1
ATOM 717 C C . LYS A 1 93 ? 6.609 -3.796 -2.711 1.00 92.88 93 LYS A C 1
ATOM 719 O O . LYS A 1 93 ? 6.745 -4.791 -2.008 1.00 92.88 93 LYS A O 1
ATOM 724 N N . ALA A 1 94 ? 6.522 -3.874 -4.037 1.00 92.62 94 ALA A N 1
ATOM 725 C CA . ALA A 1 94 ? 6.496 -5.147 -4.753 1.00 92.62 94 ALA A CA 1
ATOM 726 C C . ALA A 1 94 ? 7.633 -5.272 -5.771 1.00 92.62 94 ALA A C 1
ATOM 728 O O . ALA A 1 94 ? 7.996 -4.313 -6.457 1.00 92.62 94 ALA A O 1
ATOM 729 N N . THR A 1 95 ? 8.190 -6.473 -5.901 1.00 88.88 95 THR A N 1
ATOM 730 C CA . THR A 1 95 ? 9.242 -6.779 -6.876 1.00 88.88 95 THR A CA 1
ATOM 731 C C . THR A 1 95 ? 9.019 -8.152 -7.495 1.00 88.88 95 THR A C 1
ATOM 733 O O . THR A 1 95 ? 8.607 -9.080 -6.822 1.00 88.88 95 THR A O 1
ATOM 736 N N . LYS A 1 96 ? 9.333 -8.308 -8.787 1.00 87.25 96 LYS A N 1
ATOM 737 C CA . LYS A 1 96 ? 9.400 -9.632 -9.443 1.00 87.25 96 LYS A CA 1
ATOM 738 C C . LYS A 1 96 ? 10.778 -10.282 -9.310 1.00 87.25 96 LYS A C 1
ATOM 740 O O . LYS A 1 96 ? 10.983 -11.424 -9.719 1.00 87.25 96 LYS A O 1
ATOM 745 N N . SER A 1 97 ? 11.762 -9.517 -8.842 1.00 83.25 97 SER A N 1
ATOM 746 C CA . SER A 1 97 ? 13.136 -9.979 -8.704 1.00 83.25 97 SER A CA 1
ATOM 747 C C . SER A 1 97 ? 13.317 -10.655 -7.356 1.00 83.25 97 SER A C 1
ATOM 749 O O . SER A 1 97 ? 13.335 -9.985 -6.327 1.00 83.25 97 SER A O 1
ATOM 751 N N . ARG A 1 98 ? 13.561 -11.968 -7.383 1.00 81.25 98 ARG A N 1
ATOM 752 C CA . ARG A 1 98 ? 13.892 -12.762 -6.189 1.00 81.25 98 ARG A CA 1
ATOM 753 C C . ARG A 1 98 ? 15.191 -12.335 -5.505 1.00 81.25 98 ARG A C 1
ATOM 755 O O . ARG A 1 98 ? 15.445 -12.747 -4.382 1.00 81.25 98 ARG A O 1
ATOM 762 N N . THR A 1 99 ? 16.041 -11.576 -6.196 1.00 79.69 99 THR A N 1
ATOM 763 C CA . THR A 1 99 ? 17.357 -11.158 -5.694 1.00 79.69 99 THR A CA 1
ATOM 764 C C . THR A 1 99 ? 17.415 -9.675 -5.347 1.00 79.69 99 THR A C 1
ATOM 766 O O . THR A 1 99 ? 18.506 -9.170 -5.111 1.00 79.69 99 THR A O 1
ATOM 769 N N . LYS A 1 100 ? 16.297 -8.943 -5.422 1.00 81.00 100 LYS A N 1
ATOM 770 C CA . LYS A 1 100 ? 16.257 -7.532 -5.034 1.00 81.00 100 LYS A CA 1
ATOM 771 C C . LYS A 1 100 ? 15.912 -7.455 -3.551 1.00 81.00 100 LYS A C 1
ATOM 773 O O . LYS A 1 100 ? 14.806 -7.806 -3.170 1.00 81.00 100 LYS A O 1
ATOM 778 N N . ASP A 1 101 ? 16.863 -7.002 -2.748 1.00 80.19 101 ASP A N 1
ATOM 779 C CA . ASP A 1 101 ? 16.764 -6.874 -1.290 1.00 80.19 101 ASP A CA 1
ATOM 780 C C . ASP A 1 101 ? 16.653 -5.413 -0.821 1.00 80.19 101 ASP A C 1
ATOM 782 O O . ASP A 1 101 ? 16.735 -5.123 0.368 1.00 80.19 101 ASP A O 1
ATOM 786 N N . TRP A 1 102 ? 16.436 -4.487 -1.755 1.00 84.50 102 TRP A N 1
ATOM 787 C CA . TRP A 1 102 ? 16.343 -3.054 -1.499 1.00 84.50 102 TRP A CA 1
ATOM 788 C C . TRP A 1 102 ? 15.127 -2.443 -2.196 1.00 84.50 102 TRP A C 1
ATOM 790 O O . TRP A 1 102 ? 14.631 -2.950 -3.207 1.00 84.50 102 TRP A O 1
ATOM 800 N N . PHE A 1 103 ? 14.663 -1.312 -1.682 1.00 88.12 103 PHE A N 1
ATOM 801 C CA . PHE A 1 103 ? 13.563 -0.535 -2.238 1.00 88.12 103 PHE A CA 1
ATOM 802 C C . PHE A 1 103 ? 13.798 0.950 -1.989 1.00 88.12 103 PHE A C 1
ATOM 804 O O . PHE A 1 103 ? 14.576 1.329 -1.118 1.00 88.12 103 PHE A O 1
ATOM 811 N N . ASN A 1 104 ? 13.134 1.785 -2.782 1.00 88.06 104 ASN A N 1
ATOM 812 C CA . ASN A 1 104 ? 13.161 3.225 -2.574 1.00 88.06 104 ASN A CA 1
ATOM 813 C C . ASN A 1 104 ? 12.066 3.609 -1.580 1.00 88.06 104 ASN A C 1
ATOM 815 O O . ASN A 1 104 ? 10.940 3.121 -1.699 1.00 88.06 104 ASN A O 1
ATOM 819 N N . ILE A 1 105 ? 12.404 4.506 -0.659 1.00 90.44 105 ILE A N 1
ATOM 820 C CA . ILE A 1 105 ? 11.459 5.180 0.229 1.00 90.44 105 ILE A CA 1
ATOM 821 C C . ILE A 1 105 ? 11.425 6.644 -0.202 1.00 90.44 105 ILE A C 1
ATOM 823 O O . ILE A 1 105 ? 12.477 7.279 -0.312 1.00 90.44 105 ILE A O 1
ATOM 827 N N . SER A 1 106 ? 10.239 7.178 -0.490 1.00 91.50 106 SER A N 1
ATOM 828 C CA . SER A 1 106 ? 10.110 8.603 -0.803 1.00 91.50 106 SER A CA 1
ATOM 829 C C . SER A 1 106 ? 10.263 9.458 0.460 1.00 91.50 106 SER A C 1
ATOM 831 O O . SER A 1 106 ? 9.981 9.011 1.569 1.00 91.50 106 SER A O 1
ATOM 833 N N . THR A 1 107 ? 10.657 10.728 0.325 1.00 93.19 107 THR A N 1
ATOM 834 C CA . THR A 1 107 ? 10.747 11.643 1.481 1.00 93.19 107 THR A CA 1
ATOM 835 C C . THR A 1 107 ? 9.415 11.762 2.228 1.00 93.19 107 THR A C 1
ATOM 837 O O . THR A 1 107 ? 9.415 11.914 3.444 1.00 93.19 107 THR A O 1
ATOM 840 N N . ARG A 1 108 ? 8.281 11.656 1.518 1.00 93.62 108 ARG A N 1
ATOM 841 C CA . ARG A 1 108 ? 6.941 11.702 2.123 1.00 93.62 108 ARG A CA 1
ATOM 842 C C . ARG A 1 108 ? 6.632 10.441 2.927 1.00 93.62 108 ARG A C 1
ATOM 844 O O . ARG A 1 108 ? 6.137 10.567 4.038 1.00 93.62 108 ARG A O 1
ATOM 851 N N . GLU A 1 109 ? 6.963 9.263 2.399 1.00 92.75 109 GLU A N 1
ATOM 852 C CA . GLU A 1 109 ? 6.858 7.991 3.135 1.00 92.75 109 GLU A CA 1
ATOM 853 C C . GLU A 1 109 ? 7.735 8.006 4.386 1.00 92.75 109 GLU A C 1
ATOM 855 O O . GLU A 1 109 ? 7.274 7.669 5.471 1.00 92.75 109 GLU A O 1
ATOM 860 N N . TRP A 1 110 ? 8.985 8.455 4.248 1.00 92.62 110 TRP A N 1
ATOM 861 C CA . TRP A 1 110 ? 9.915 8.547 5.368 1.00 92.62 110 TRP A CA 1
ATOM 862 C C . TRP A 1 110 ? 9.400 9.486 6.459 1.00 92.62 110 TRP A C 1
ATOM 864 O O . TRP A 1 110 ? 9.322 9.103 7.623 1.00 92.62 110 TRP A O 1
ATOM 874 N N . GLN A 1 111 ? 9.011 10.704 6.080 1.00 93.69 111 GLN A N 1
ATOM 875 C CA . GLN A 1 111 ? 8.497 11.699 7.015 1.00 93.69 111 GLN A CA 1
ATOM 876 C C . GLN A 1 111 ? 7.234 11.197 7.723 1.00 93.69 111 GLN A C 1
ATOM 878 O O . GLN A 1 111 ? 7.120 11.308 8.941 1.00 93.69 111 GLN A O 1
ATOM 883 N N . PHE A 1 112 ? 6.319 10.582 6.973 1.00 92.81 112 PHE A N 1
ATOM 884 C CA . PHE A 1 112 ? 5.105 10.003 7.530 1.00 92.81 112 PHE A CA 1
ATOM 885 C C . PHE A 1 112 ? 5.405 8.878 8.526 1.00 92.81 112 PHE A C 1
ATOM 887 O O . PHE A 1 112 ? 4.804 8.832 9.599 1.00 92.81 112 PHE A O 1
ATOM 894 N N . ALA A 1 113 ? 6.360 8.001 8.206 1.00 91.31 113 ALA A N 1
ATOM 895 C CA . ALA A 1 113 ? 6.752 6.920 9.098 1.00 91.31 113 ALA A CA 1
ATOM 896 C C . ALA A 1 113 ? 7.371 7.445 10.404 1.00 91.31 113 ALA A C 1
ATOM 898 O O . ALA A 1 113 ? 7.054 6.958 11.487 1.00 91.31 113 ALA A O 1
ATOM 899 N N . VAL A 1 114 ? 8.194 8.494 10.322 1.00 90.62 114 VAL A N 1
ATOM 900 C CA . VAL A 1 114 ? 8.752 9.172 11.504 1.00 90.62 114 VAL A CA 1
ATOM 901 C C . VAL A 1 114 ? 7.648 9.797 12.363 1.00 90.62 114 VAL A C 1
ATOM 903 O O . VAL A 1 114 ? 7.689 9.689 13.585 1.00 90.62 114 VAL A O 1
ATOM 906 N N . GLU A 1 115 ? 6.643 10.420 11.746 1.00 92.00 115 GLU A N 1
ATOM 907 C CA . GLU A 1 115 ? 5.528 11.059 12.457 1.00 92.00 115 GLU A CA 1
ATOM 908 C C . GLU A 1 115 ? 4.575 10.061 13.126 1.00 92.00 115 GLU A C 1
ATOM 910 O O . GLU A 1 115 ? 4.021 10.352 14.187 1.00 92.00 115 GLU A O 1
ATOM 915 N N . LYS A 1 116 ? 4.350 8.897 12.507 1.00 87.69 116 LYS A N 1
ATOM 916 C CA . LYS A 1 116 ? 3.446 7.856 13.021 1.00 87.69 116 LYS A CA 1
ATOM 917 C C . LYS A 1 116 ? 4.133 6.831 13.918 1.00 87.69 116 LYS A C 1
ATOM 919 O O . LYS A 1 116 ? 3.441 6.141 14.666 1.00 87.69 116 LYS A O 1
ATOM 924 N N . GLY A 1 117 ? 5.459 6.728 13.861 1.00 88.12 117 GLY A N 1
ATOM 925 C CA . GLY A 1 117 ? 6.234 5.768 14.638 1.00 88.12 117 GLY A CA 1
ATOM 926 C C . GLY A 1 117 ? 5.753 4.335 14.406 1.00 88.12 117 GLY A C 1
ATOM 927 O O . GLY A 1 117 ? 5.593 3.895 13.267 1.00 88.12 117 GLY A O 1
ATOM 928 N N . GLU A 1 118 ? 5.465 3.624 15.497 1.00 83.19 118 GLU A N 1
ATOM 929 C CA . GLU A 1 118 ? 5.041 2.214 15.491 1.00 83.19 118 GLU A CA 1
ATOM 930 C C . GLU A 1 118 ? 3.691 1.967 14.798 1.00 83.19 118 GLU A C 1
ATOM 932 O O . GLU A 1 118 ? 3.360 0.831 14.483 1.00 83.19 118 GLU A O 1
ATOM 937 N N . SER A 1 119 ? 2.914 3.019 14.516 1.00 79.25 119 SER A N 1
ATOM 938 C CA . SER A 1 119 ? 1.655 2.919 13.765 1.00 79.25 119 SER A CA 1
ATOM 939 C C . SER A 1 119 ? 1.857 2.887 12.244 1.00 79.25 119 SER A C 1
ATOM 941 O O . SER A 1 119 ? 0.889 2.955 11.492 1.00 79.25 119 SER A O 1
ATOM 943 N N . SER A 1 120 ? 3.096 2.833 11.756 1.00 76.50 120 SER A N 1
ATOM 944 C CA . SER A 1 120 ? 3.402 2.763 10.325 1.00 76.50 120 SER A CA 1
ATOM 945 C C . SER A 1 120 ? 4.376 1.633 10.020 1.00 76.50 120 SER A C 1
ATOM 947 O O . SER A 1 120 ? 5.321 1.395 10.770 1.00 76.50 120 SER A O 1
ATOM 949 N N . ALA A 1 121 ? 4.154 0.938 8.906 1.00 79.50 121 ALA A N 1
ATOM 950 C CA . ALA A 1 121 ? 4.993 -0.171 8.487 1.00 79.50 121 ALA A CA 1
ATOM 951 C C . ALA A 1 121 ? 5.205 -0.184 6.967 1.00 79.50 121 ALA A C 1
ATOM 953 O O . ALA A 1 121 ? 4.270 -0.030 6.181 1.00 79.50 121 ALA A O 1
ATOM 954 N N . LEU A 1 122 ? 6.447 -0.440 6.558 1.00 79.25 122 LEU A N 1
ATOM 955 C CA . LEU A 1 122 ? 6.831 -0.666 5.165 1.00 79.25 122 LEU A CA 1
ATOM 956 C C . LEU A 1 122 ? 6.928 -2.173 4.929 1.00 79.25 122 LEU A C 1
ATOM 958 O O . LEU A 1 122 ? 7.757 -2.842 5.546 1.00 79.25 122 LEU A O 1
ATOM 962 N N . HIS A 1 123 ? 6.101 -2.711 4.035 1.00 78.50 123 HIS A N 1
ATOM 963 C CA . HIS A 1 123 ? 6.087 -4.141 3.733 1.00 78.50 123 HIS A CA 1
ATOM 964 C C . HIS A 1 123 ? 6.557 -4.404 2.304 1.00 78.50 123 HIS A C 1
ATOM 966 O O . HIS A 1 123 ? 5.988 -3.892 1.341 1.00 78.50 123 HIS A O 1
ATOM 972 N N . MET A 1 124 ? 7.584 -5.246 2.165 1.00 76.06 124 MET A N 1
ATOM 973 C CA . MET A 1 124 ? 8.045 -5.735 0.867 1.00 76.06 124 MET A CA 1
ATOM 974 C C . MET A 1 124 ? 7.429 -7.100 0.547 1.00 76.06 124 MET A C 1
ATOM 976 O O . MET A 1 124 ? 7.493 -8.021 1.359 1.00 76.06 124 MET A O 1
ATOM 980 N N . PHE A 1 125 ? 6.910 -7.238 -0.670 1.00 73.94 125 PHE A N 1
ATOM 981 C CA . PHE A 1 125 ? 6.413 -8.482 -1.248 1.00 73.94 125 PHE A CA 1
ATOM 982 C C . PHE A 1 125 ? 7.257 -8.845 -2.485 1.00 73.94 125 PHE A C 1
ATOM 984 O O . PHE A 1 125 ? 7.434 -8.025 -3.391 1.00 73.94 125 PHE A O 1
ATOM 991 N N . CYS A 1 126 ? 7.791 -10.070 -2.509 1.00 63.44 126 CYS A N 1
ATOM 992 C CA . CYS A 1 126 ? 8.671 -10.601 -3.561 1.00 63.44 126 CYS A CA 1
ATOM 993 C C . CYS A 1 126 ? 8.046 -11.795 -4.286 1.00 63.44 126 CYS A C 1
ATOM 995 O O . CYS A 1 126 ? 7.329 -12.572 -3.617 1.00 63.44 126 CYS A O 1
#

Secondary structure (DSSP, 8-state):
----------------------S-TTS---------HHHHHHHHHHHHHHHHHHHHHHH-GGGEEETTSSS----S-SEEES-GGG-EEEEEEE-S-TT-------HHHHHHHHHHGGGEEEEEE-

Organism: Quercus suber (NCBI:txid58331)

Radius of gyration: 22.85 Å; chains: 1; bounding box: 64×58×36 Å

InterPro domains:
  IPR024975 Protein NO VEIN, C-terminal [PF13020] (47-119)
  IPR052957 Auxin-regulated embryogenesis mediator [PTHR32387] (40-119)

pLDDT: mean 77.1, std 19.94, range [34.09, 95.5]

Sequence (126 aa):
MHVEFDPVDLDLVSDGLELGASNFSSRDHLRFGTPNAAQAMQTGRIGESVAFKYIIGKFGGTAVKWVNEDIETGLPYDIIVGEENSREYIEVKATKSRTKDWFNISTREWQFAVEKGESSALHMFC

Foldseek 3Di:
DDDDDDDDDDDDDDDDDCPDPDPCVVVPCQPPDPDDPVVQVVQQLVQLVVVQVVVCVVQNDVQKDQPQNPHDPPQLAGMWGHDPVQIAGEHEAGDPDPPRPDDDRDPRNVVVCVVCPPSYDYDYDD